Protein AF-A0A2V8NGN5-F1 (afdb_monomer_lite)

Secondary structure (DSSP, 8-state):
-EEHHHHHH-HHHHHHHHHHSSEEEEEETTEEEEEEE-------------HHHHHHHHHHHTTTS---SSHHHHHHHHHT-

Sequence 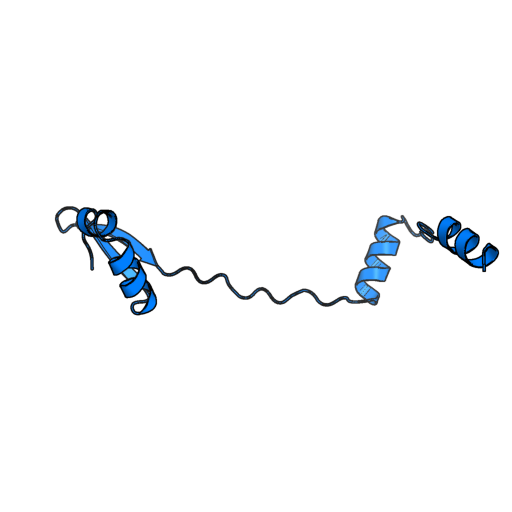(81 aa):
TVTVRDLRQRWPEAEKALQIETEILITRDSKPVAKLVRYVEPHKPRKRFDPVAHGKWQRKISGGRVARWVDQALLKERDER

Radius of gyration: 28.07 Å; chains: 1; bounding box: 67×32×54 Å

Foldseek 3Di:
DEEPVCCVVPVVVVVVVCVVPQKDFYDYPNHTDDMDGDDDPPPDDDDDDDPVVVVVVCCVVVVNDDDPPCVVVVVVVVVVD

pLDDT: mean 86.29, std 6.81, range [59.62, 95.44]

Structure (mmCIF, N/CA/C/O backbone):
data_AF-A0A2V8NGN5-F1
#
_entry.id   AF-A0A2V8NGN5-F1
#
loop_
_atom_site.group_PDB
_atom_site.id
_atom_site.type_symbol
_atom_site.label_atom_id
_atom_site.label_alt_id
_atom_site.label_comp_id
_atom_site.label_asym_id
_atom_site.label_entity_id
_atom_site.label_seq_id
_atom_site.pdbx_PDB_ins_code
_atom_site.Cartn_x
_atom_site.Cartn_y
_atom_site.Cartn_z
_atom_site.occupancy
_atom_site.B_iso_or_equiv
_atom_site.auth_seq_id
_atom_site.auth_comp_id
_atom_site.auth_asym_id
_atom_site.auth_atom_id
_atom_site.pdbx_PDB_model_num
ATOM 1 N N . THR A 1 1 ? -13.426 -5.870 17.926 1.00 82.06 1 THR A N 1
ATOM 2 C CA . THR A 1 1 ? -14.669 -5.396 17.259 1.00 82.06 1 THR A CA 1
ATOM 3 C C . THR A 1 1 ? -15.044 -4.043 17.828 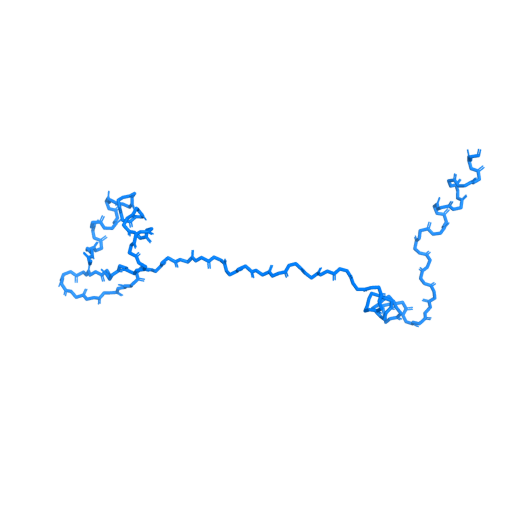1.00 82.06 1 THR A C 1
ATOM 5 O O . THR A 1 1 ? -15.030 -3.920 19.045 1.00 82.06 1 THR A O 1
ATOM 8 N N . VAL A 1 2 ? -15.341 -3.032 17.007 1.00 90.00 2 VAL A N 1
ATOM 9 C CA . VAL A 1 2 ? -15.585 -1.644 17.467 1.00 90.00 2 VAL A CA 1
ATOM 10 C C . VAL A 1 2 ? -16.854 -1.082 16.814 1.00 90.00 2 VAL A C 1
ATOM 12 O O . VAL A 1 2 ? -17.216 -1.497 15.711 1.00 90.00 2 VAL A O 1
ATOM 15 N N . THR A 1 3 ? -17.564 -0.163 17.475 1.00 93.69 3 THR A N 1
ATOM 16 C CA . THR A 1 3 ? -18.724 0.510 16.865 1.00 93.69 3 THR A CA 1
ATOM 17 C C . THR A 1 3 ? -18.292 1.682 15.976 1.00 93.69 3 THR A C 1
ATOM 19 O O . THR A 1 3 ? -17.254 2.301 16.202 1.00 93.69 3 THR A O 1
ATOM 22 N N . VAL A 1 4 ? -19.102 2.060 14.981 1.00 92.06 4 VAL A N 1
ATOM 23 C CA . VAL A 1 4 ? -18.829 3.247 14.138 1.00 92.06 4 VAL A CA 1
ATOM 24 C C . VAL A 1 4 ? -18.658 4.523 14.977 1.00 92.06 4 VAL A C 1
ATOM 26 O O . VAL A 1 4 ? -17.865 5.396 14.620 1.00 92.06 4 VAL A O 1
ATOM 29 N N . ARG A 1 5 ? -19.396 4.650 16.087 1.00 92.62 5 ARG A N 1
ATOM 30 C CA . ARG A 1 5 ? -19.323 5.819 16.973 1.00 92.62 5 ARG A CA 1
ATOM 31 C C . ARG A 1 5 ? -17.998 5.862 17.726 1.00 92.62 5 ARG A C 1
ATOM 33 O O . ARG A 1 5 ? -17.337 6.899 17.704 1.00 92.62 5 ARG A O 1
ATOM 40 N N . ASP A 1 6 ? -17.607 4.743 18.328 1.00 90.94 6 ASP A N 1
ATOM 41 C CA . ASP A 1 6 ? -16.358 4.642 19.085 1.00 90.94 6 ASP A CA 1
ATOM 42 C C . ASP A 1 6 ? -15.147 4.851 18.180 1.00 90.94 6 ASP A C 1
ATOM 44 O O . ASP A 1 6 ? -14.228 5.578 18.545 1.00 90.94 6 ASP A O 1
ATOM 48 N N . LEU A 1 7 ? -15.194 4.320 16.953 1.00 90.62 7 LEU A N 1
ATOM 49 C CA . LEU A 1 7 ? -14.152 4.535 15.950 1.00 90.62 7 LEU A CA 1
ATOM 50 C C . LEU A 1 7 ? -13.925 6.030 15.661 1.00 90.62 7 LEU A C 1
ATOM 52 O O . LEU A 1 7 ? -12.787 6.474 15.548 1.00 90.62 7 LEU A O 1
ATOM 56 N N . ARG A 1 8 ? -15.006 6.819 15.556 1.00 90.19 8 ARG A N 1
ATOM 57 C CA . ARG A 1 8 ? -14.927 8.268 15.299 1.00 90.19 8 ARG A CA 1
ATOM 58 C C . ARG A 1 8 ? -14.437 9.052 16.509 1.00 90.19 8 ARG A C 1
ATOM 60 O O . ARG A 1 8 ? -13.681 10.002 16.350 1.00 90.19 8 ARG A O 1
ATOM 67 N N . GLN A 1 9 ? -14.904 8.691 17.701 1.00 95.44 9 GLN A N 1
ATOM 68 C CA . GLN A 1 9 ? -14.591 9.431 18.925 1.00 95.44 9 GLN A CA 1
ATOM 69 C C . GLN A 1 9 ? -13.211 9.080 19.490 1.00 95.44 9 GLN A C 1
ATOM 71 O O . GLN A 1 9 ? -12.607 9.908 20.165 1.00 95.44 9 GLN A O 1
ATOM 76 N N . ARG A 1 10 ? -12.710 7.870 19.215 1.00 94.00 10 ARG A N 1
ATOM 77 C CA . ARG A 1 10 ? -11.473 7.323 19.788 1.00 94.00 10 ARG A CA 1
ATOM 78 C C . ARG A 1 10 ? -10.528 6.790 18.717 1.00 94.00 10 ARG A C 1
ATOM 80 O O . ARG A 1 10 ? -9.900 5.747 18.892 1.00 94.00 10 ARG A O 1
ATOM 87 N N . TRP A 1 11 ? -10.399 7.522 17.610 1.00 90.25 11 TRP A N 1
ATOM 88 C CA . TRP A 1 11 ? -9.491 7.144 16.524 1.00 90.25 11 TRP A CA 1
ATOM 89 C C . TRP A 1 11 ? -8.063 6.802 17.000 1.00 90.25 11 TRP A C 1
ATOM 91 O O . TRP A 1 11 ? -7.568 5.750 16.601 1.00 90.25 11 TRP A O 1
ATOM 101 N N . PRO A 1 12 ? -7.417 7.574 17.904 1.00 92.44 12 PRO A N 1
ATOM 102 C CA . PRO A 1 12 ? -6.058 7.252 18.351 1.00 92.44 12 PRO A CA 1
ATOM 103 C C . PRO A 1 12 ? -5.943 5.903 19.078 1.00 92.44 12 PRO A C 1
ATOM 105 O O . PRO A 1 12 ? -4.914 5.237 19.004 1.00 92.44 12 PRO A O 1
ATOM 108 N N . GLU A 1 13 ? -6.987 5.486 19.798 1.00 90.69 13 GLU A N 1
ATOM 109 C CA . GLU A 1 13 ? -7.022 4.181 20.467 1.00 90.69 13 GLU A CA 1
ATOM 110 C C . GLU A 1 13 ? -7.251 3.058 19.454 1.00 90.69 13 GLU A C 1
ATOM 112 O O . GLU A 1 13 ? -6.573 2.033 19.509 1.00 90.69 13 GLU A O 1
ATOM 117 N N . ALA A 1 14 ? -8.156 3.274 18.494 1.00 89.31 14 ALA A N 1
ATOM 118 C CA . ALA A 1 14 ? -8.422 2.328 17.414 1.00 89.31 14 ALA A CA 1
ATOM 119 C C . ALA A 1 14 ? -7.192 2.116 16.516 1.00 89.31 14 ALA A C 1
ATOM 121 O O . ALA A 1 14 ? -6.932 0.994 16.092 1.00 89.31 14 ALA A O 1
ATOM 122 N N . GLU A 1 15 ? -6.401 3.161 16.270 1.00 87.50 15 GLU A N 1
ATOM 123 C CA . GLU A 1 15 ? -5.142 3.070 15.529 1.00 87.50 15 GLU A CA 1
ATOM 124 C C . GLU A 1 15 ? -4.088 2.251 16.289 1.00 87.50 15 GLU A C 1
ATOM 126 O O . GLU A 1 15 ? -3.455 1.375 15.701 1.00 87.50 15 GLU A O 1
ATOM 131 N N . LYS A 1 16 ? -3.940 2.462 17.606 1.00 88.50 16 LYS A N 1
ATOM 132 C CA . LYS A 1 16 ? -3.067 1.626 18.453 1.00 88.50 16 LYS A CA 1
ATOM 133 C C . LYS A 1 16 ? -3.517 0.168 18.460 1.00 88.50 16 LYS A C 1
ATOM 135 O O . LYS A 1 16 ? -2.682 -0.724 18.331 1.00 88.50 16 LYS A O 1
ATOM 140 N N . ALA A 1 17 ? -4.823 -0.073 18.565 1.00 86.75 17 ALA A N 1
ATOM 141 C CA . ALA A 1 17 ? -5.381 -1.415 18.469 1.00 86.75 17 ALA A CA 1
ATOM 142 C C . ALA A 1 17 ? -5.075 -2.045 17.101 1.00 86.75 17 ALA A C 1
ATOM 144 O O . ALA A 1 17 ? -4.637 -3.184 17.065 1.00 86.75 17 ALA A O 1
ATOM 145 N N . LEU A 1 18 ? -5.178 -1.295 15.996 1.00 87.31 18 LEU A N 1
ATOM 146 C CA . LEU A 1 18 ? -4.869 -1.765 14.636 1.00 87.31 18 LEU A CA 1
ATOM 147 C C . LEU A 1 18 ? -3.369 -2.051 14.404 1.00 87.31 18 LEU A C 1
ATOM 149 O O . LEU A 1 18 ? -2.985 -2.730 13.449 1.00 87.31 18 LEU A O 1
ATOM 153 N N . GLN A 1 19 ? -2.480 -1.518 15.246 1.00 84.00 19 GLN A N 1
ATOM 154 C CA . GLN A 1 19 ? -1.064 -1.891 15.204 1.00 84.00 19 GLN A CA 1
ATOM 155 C C . GLN A 1 19 ? -0.813 -3.280 15.801 1.00 84.00 19 GLN A C 1
ATOM 157 O O . GLN A 1 19 ? 0.111 -3.957 15.344 1.00 84.00 19 GLN A O 1
ATOM 162 N N . ILE A 1 20 ? -1.625 -3.684 16.785 1.00 83.62 20 ILE A N 1
ATOM 163 C CA . ILE A 1 20 ? -1.543 -4.969 17.495 1.00 83.62 20 ILE A CA 1
ATOM 164 C C . ILE A 1 20 ? -2.398 -6.023 16.776 1.00 83.62 20 ILE A C 1
ATOM 166 O O . ILE A 1 20 ? -1.925 -7.109 16.451 1.00 83.62 20 ILE A O 1
ATOM 170 N N . GLU A 1 21 ? -3.654 -5.683 16.501 1.00 80.25 21 GLU A N 1
ATOM 171 C CA . GLU A 1 21 ? -4.638 -6.489 15.791 1.00 80.25 21 GLU A CA 1
ATOM 172 C C . GLU A 1 21 ? -4.568 -6.175 14.294 1.00 80.25 21 GLU A C 1
ATOM 174 O O . GLU A 1 21 ? -4.705 -5.031 13.869 1.00 80.25 21 GLU A O 1
ATOM 179 N N . THR A 1 22 ? -4.379 -7.194 13.456 1.00 79.12 22 THR A N 1
ATOM 180 C CA . THR A 1 22 ? -4.263 -7.010 11.996 1.00 79.12 22 THR A CA 1
ATOM 181 C C . THR A 1 22 ? -5.575 -6.530 11.358 1.00 79.12 22 THR A C 1
ATOM 183 O O . THR A 1 22 ? -5.577 -5.972 10.256 1.00 79.12 22 THR A O 1
ATOM 186 N N . GLU A 1 23 ? -6.692 -6.746 12.053 1.00 87.62 23 GLU A N 1
ATOM 187 C CA . GLU A 1 23 ? -8.043 -6.501 11.579 1.00 87.62 23 GLU A CA 1
ATOM 188 C C . GLU A 1 23 ? -8.982 -6.113 12.722 1.00 87.62 23 GLU A C 1
ATOM 190 O O . GLU A 1 23 ? -9.059 -6.802 13.736 1.00 87.62 23 GLU A O 1
ATOM 195 N N . ILE A 1 24 ? -9.789 -5.075 12.492 1.00 89.38 24 ILE A N 1
ATOM 196 C CA . ILE A 1 24 ? -10.866 -4.666 13.392 1.00 89.38 24 ILE A CA 1
ATOM 197 C C . ILE A 1 24 ? -12.185 -4.636 12.616 1.00 89.38 24 ILE A C 1
ATOM 199 O O . ILE A 1 24 ? -12.379 -3.830 11.703 1.00 89.38 24 ILE A O 1
ATOM 203 N N . LEU A 1 25 ? -13.131 -5.492 13.007 1.00 91.50 25 LEU A N 1
ATOM 204 C CA . LEU A 1 25 ? -14.494 -5.464 12.477 1.00 91.50 25 LEU A CA 1
ATOM 205 C C . LEU A 1 25 ? -15.268 -4.272 13.064 1.00 91.50 25 LEU A C 1
ATOM 207 O O . LEU A 1 25 ? -15.356 -4.117 14.288 1.00 91.50 25 LEU A O 1
ATOM 211 N N . ILE A 1 26 ? -15.839 -3.449 12.183 1.00 92.75 26 ILE A N 1
ATOM 212 C CA . ILE A 1 26 ? -16.634 -2.268 12.522 1.00 92.75 26 ILE A CA 1
ATOM 213 C C . ILE A 1 26 ? -18.116 -2.620 12.438 1.00 92.75 26 ILE A C 1
ATOM 215 O O . ILE A 1 26 ? -18.608 -3.109 11.416 1.00 92.75 26 ILE A O 1
ATOM 219 N N . THR A 1 27 ? -18.842 -2.301 13.504 1.00 94.88 27 THR A N 1
ATOM 220 C CA . THR A 1 27 ? -20.277 -2.563 13.627 1.00 94.88 27 THR A CA 1
ATOM 221 C C . THR A 1 27 ? -21.084 -1.274 13.788 1.00 94.88 27 THR A C 1
ATOM 223 O O . THR A 1 27 ? -20.611 -0.283 14.347 1.00 94.88 27 THR A O 1
ATOM 226 N N . ARG A 1 28 ? -22.326 -1.271 13.308 1.00 94.56 28 ARG A N 1
ATOM 227 C CA . ARG A 1 28 ? -23.344 -0.254 13.597 1.00 94.56 28 ARG A CA 1
ATOM 228 C C . ARG A 1 28 ? -24.591 -0.979 14.080 1.00 94.56 28 ARG A C 1
ATOM 230 O O . ARG A 1 28 ? -25.058 -1.873 13.382 1.00 94.56 28 ARG A O 1
ATOM 237 N N . ASP A 1 29 ? -25.106 -0.607 15.250 1.00 91.81 29 ASP A N 1
ATOM 238 C CA . ASP A 1 29 ? -26.306 -1.223 15.839 1.00 91.81 29 ASP A CA 1
ATOM 239 C C . ASP A 1 29 ? -26.213 -2.766 15.847 1.00 91.81 29 ASP A C 1
ATOM 241 O O . ASP A 1 29 ? -27.114 -3.473 15.399 1.00 91.81 29 ASP A O 1
ATOM 245 N N . SER A 1 30 ? -25.054 -3.284 16.275 1.00 85.31 30 SER A N 1
ATOM 246 C CA . SER A 1 30 ? -24.701 -4.716 16.302 1.00 85.31 30 SER A CA 1
ATOM 247 C C . SER A 1 30 ? -24.619 -5.425 14.941 1.00 85.31 30 SER A C 1
ATOM 249 O O . SER A 1 30 ? -24.396 -6.633 14.895 1.00 85.31 30 SER A O 1
ATOM 251 N N . LYS A 1 31 ? -24.735 -4.703 13.822 1.00 93.44 31 LYS A N 1
ATOM 252 C CA . LYS A 1 31 ? -24.551 -5.244 12.467 1.00 93.44 31 LYS A CA 1
ATOM 253 C C . LYS A 1 31 ? -23.154 -4.909 11.941 1.00 93.44 31 LYS A C 1
ATOM 255 O O . LYS A 1 31 ? -22.742 -3.755 12.062 1.00 93.44 31 LYS A O 1
ATOM 260 N N . PRO A 1 32 ? -22.411 -5.858 11.350 1.00 93.69 32 PRO A N 1
ATOM 261 C CA . PRO A 1 32 ? -21.133 -5.555 10.714 1.00 93.69 32 PRO A CA 1
ATOM 262 C C . PRO A 1 32 ? -21.358 -4.671 9.482 1.00 93.69 32 PRO A C 1
ATOM 264 O O . PRO A 1 32 ? -22.225 -4.959 8.661 1.00 93.69 32 PRO A O 1
ATOM 267 N N . VAL A 1 33 ? -20.592 -3.587 9.363 1.00 95.38 33 VAL A N 1
ATOM 268 C CA . VAL A 1 33 ? -20.713 -2.625 8.248 1.00 95.38 33 VAL A CA 1
ATOM 269 C C . VAL A 1 33 ? -19.413 -2.500 7.468 1.00 95.38 33 VAL A C 1
ATOM 271 O O . VAL A 1 33 ? -19.439 -2.328 6.254 1.00 95.38 33 VAL A O 1
ATOM 274 N N . ALA A 1 34 ? -18.273 -2.569 8.151 1.00 93.44 34 ALA A N 1
ATOM 275 C CA . ALA A 1 34 ? -16.972 -2.407 7.522 1.00 93.44 34 ALA A CA 1
ATOM 276 C C . ALA A 1 34 ? -15.899 -3.182 8.285 1.00 93.44 34 ALA A C 1
ATOM 278 O O . ALA A 1 34 ? -16.110 -3.653 9.402 1.00 93.44 34 ALA A O 1
ATOM 279 N N . LYS A 1 35 ? -14.725 -3.281 7.672 1.00 92.12 35 LYS A N 1
ATOM 280 C CA . LYS A 1 35 ? -13.541 -3.921 8.229 1.00 92.12 35 LYS A CA 1
ATOM 281 C C . LYS A 1 35 ? -12.378 -2.953 8.083 1.00 92.12 35 LYS A C 1
ATOM 283 O O . LYS A 1 35 ? -12.090 -2.507 6.973 1.00 92.12 35 LYS A O 1
ATOM 288 N N . LEU A 1 36 ? -11.742 -2.613 9.196 1.00 91.19 36 LEU A N 1
ATOM 289 C CA . LEU A 1 36 ? -10.513 -1.837 9.198 1.00 91.19 36 LEU A CA 1
ATOM 290 C C . LEU A 1 36 ? -9.341 -2.811 9.171 1.00 91.19 36 LEU A C 1
ATOM 292 O O . LEU A 1 36 ? -9.251 -3.699 10.016 1.00 91.19 36 LEU A O 1
ATOM 296 N N . VAL A 1 37 ? -8.464 -2.654 8.188 1.00 90.38 37 VAL A N 1
ATOM 297 C CA . VAL A 1 37 ? -7.275 -3.492 8.022 1.00 90.38 37 VAL A CA 1
ATOM 298 C C . VAL A 1 37 ? -6.068 -2.581 7.974 1.00 90.38 37 VAL A C 1
ATOM 300 O O . VAL A 1 37 ? -6.104 -1.526 7.334 1.00 90.38 37 VAL A O 1
ATOM 303 N N . ARG A 1 38 ? -4.988 -2.995 8.632 1.00 88.19 38 ARG A N 1
ATOM 304 C CA . ARG A 1 38 ? -3.719 -2.286 8.528 1.00 88.19 38 ARG A CA 1
ATOM 305 C C . ARG A 1 38 ? -3.171 -2.423 7.110 1.00 88.19 38 ARG A C 1
ATOM 307 O O . ARG A 1 38 ? -2.798 -3.513 6.683 1.00 88.19 38 ARG A O 1
ATOM 314 N N . TYR A 1 39 ? -3.071 -1.305 6.400 1.00 86.25 39 TYR A N 1
ATOM 315 C CA . TYR A 1 39 ? -2.339 -1.258 5.142 1.00 86.25 39 TYR A CA 1
ATOM 316 C C . TYR A 1 39 ? -0.850 -1.060 5.428 1.00 86.25 39 TYR A C 1
ATOM 318 O O . TYR A 1 39 ? -0.447 -0.064 6.029 1.00 86.25 39 TYR A O 1
ATOM 326 N N . VAL A 1 40 ? -0.032 -2.018 5.003 1.00 85.81 40 VAL A N 1
ATOM 327 C CA . VAL A 1 40 ? 1.422 -1.867 4.939 1.00 85.81 40 VAL A CA 1
ATOM 328 C C . VAL A 1 40 ? 1.769 -1.798 3.466 1.00 85.81 40 VAL A C 1
ATOM 330 O O . VAL A 1 40 ? 1.479 -2.739 2.727 1.00 85.81 40 VAL A O 1
ATOM 333 N N . GLU A 1 41 ? 2.349 -0.679 3.034 1.00 84.38 41 GLU A N 1
ATOM 334 C CA . GLU A 1 41 ? 2.768 -0.546 1.645 1.00 84.38 41 GLU A CA 1
ATOM 335 C C . GLU A 1 41 ? 3.769 -1.667 1.328 1.00 84.38 41 GLU A C 1
ATOM 337 O O . GLU A 1 41 ? 4.772 -1.816 2.038 1.00 84.38 41 GLU A O 1
ATOM 342 N N . PRO A 1 42 ? 3.495 -2.507 0.313 1.00 85.88 42 PRO A N 1
ATOM 343 C CA . PRO A 1 42 ? 4.383 -3.607 -0.003 1.00 85.88 42 PRO A CA 1
ATOM 344 C C . PRO A 1 42 ? 5.742 -3.041 -0.404 1.00 85.88 42 PRO A C 1
ATOM 346 O O . PRO A 1 42 ? 5.831 -2.129 -1.229 1.00 85.88 42 PRO A O 1
ATOM 349 N N . HIS A 1 43 ? 6.816 -3.597 0.162 1.00 85.44 43 HIS A N 1
ATOM 350 C CA . HIS A 1 43 ? 8.163 -3.185 -0.204 1.00 85.44 43 HIS A CA 1
ATOM 351 C C . HIS A 1 43 ? 8.404 -3.494 -1.684 1.00 85.44 43 HIS A C 1
ATOM 353 O O . HIS A 1 43 ? 8.638 -4.640 -2.071 1.00 85.44 43 HIS A O 1
ATOM 359 N N . LYS A 1 44 ? 8.343 -2.463 -2.527 1.00 85.38 44 LYS A N 1
ATOM 360 C CA . LYS A 1 44 ? 8.665 -2.585 -3.943 1.00 85.38 44 LYS A CA 1
ATOM 361 C C . LYS A 1 44 ? 10.180 -2.449 -4.101 1.00 85.38 44 LYS A C 1
ATOM 363 O O . LYS A 1 44 ? 10.702 -1.351 -3.884 1.00 85.38 44 LYS A O 1
ATOM 368 N N . PRO A 1 45 ? 10.909 -3.514 -4.486 1.00 86.06 45 PRO A N 1
ATOM 369 C CA . PRO A 1 45 ? 12.347 -3.411 -4.664 1.00 86.06 45 PRO A CA 1
ATOM 370 C C . PRO A 1 45 ? 12.653 -2.365 -5.738 1.00 86.06 45 PRO A C 1
ATOM 372 O O . PRO A 1 45 ? 12.040 -2.339 -6.812 1.00 86.06 45 PRO A O 1
ATOM 375 N N . ARG A 1 46 ? 13.613 -1.482 -5.450 1.00 83.81 46 ARG A N 1
ATOM 376 C CA . ARG A 1 46 ? 14.099 -0.507 -6.429 1.00 83.81 46 ARG A CA 1
ATOM 377 C C . ARG A 1 46 ? 14.701 -1.255 -7.614 1.00 83.81 46 ARG A C 1
ATOM 379 O O . ARG A 1 46 ? 15.580 -2.099 -7.439 1.00 83.81 46 ARG A O 1
ATOM 386 N N . LYS A 1 47 ? 14.255 -0.923 -8.829 1.00 85.25 47 LYS A N 1
ATOM 387 C CA . LYS A 1 47 ? 14.860 -1.459 -10.049 1.00 85.25 47 LYS A CA 1
ATOM 388 C C . LYS A 1 47 ? 16.309 -0.975 -10.111 1.00 85.25 47 LYS A C 1
ATOM 390 O O . LYS A 1 47 ? 16.552 0.225 -10.219 1.00 85.25 47 LYS A O 1
ATOM 395 N N . ARG A 1 48 ? 17.263 -1.903 -10.010 1.00 88.50 48 ARG A N 1
ATOM 396 C CA . ARG A 1 48 ? 18.683 -1.585 -10.195 1.00 88.50 48 ARG A CA 1
ATOM 397 C C . ARG A 1 48 ? 18.931 -1.169 -11.642 1.00 88.50 48 ARG A C 1
ATOM 399 O O . ARG A 1 48 ? 18.220 -1.596 -12.553 1.00 88.50 48 ARG A O 1
ATOM 406 N N . PHE A 1 49 ? 19.934 -0.319 -11.830 1.00 91.19 49 PHE A N 1
ATOM 407 C CA . PHE A 1 49 ? 20.382 0.052 -13.161 1.00 91.19 49 PHE A CA 1
ATOM 408 C C . PHE A 1 49 ? 20.954 -1.179 -13.872 1.00 91.19 49 PHE A C 1
ATOM 410 O O . PHE A 1 49 ? 21.828 -1.855 -13.336 1.00 91.19 49 PHE A O 1
ATOM 417 N N . ASP A 1 50 ? 20.445 -1.457 -15.069 1.00 92.62 50 ASP A N 1
ATOM 418 C CA . ASP A 1 50 ? 20.959 -2.489 -15.965 1.00 92.62 50 ASP A CA 1
ATOM 419 C C . ASP A 1 50 ? 21.520 -1.788 -17.214 1.00 92.62 50 ASP A C 1
ATOM 421 O O . ASP A 1 50 ? 20.739 -1.207 -17.980 1.00 92.62 50 ASP A O 1
ATOM 425 N N . PRO A 1 51 ? 22.848 -1.826 -17.437 1.00 90.81 51 PRO A N 1
ATOM 426 C CA . PRO A 1 51 ? 23.477 -1.137 -18.559 1.00 90.81 51 PRO A CA 1
ATOM 427 C C . PRO A 1 51 ? 23.020 -1.684 -19.918 1.00 90.81 51 PRO A C 1
ATOM 429 O O . PRO A 1 51 ? 22.913 -0.921 -20.880 1.00 90.81 51 PRO A O 1
ATOM 432 N N . VAL A 1 52 ? 22.692 -2.976 -20.013 1.00 92.88 52 VAL A N 1
ATOM 433 C CA . VAL A 1 52 ? 22.265 -3.612 -21.268 1.00 92.88 52 VAL A CA 1
ATOM 434 C C . VAL A 1 52 ? 20.839 -3.197 -21.609 1.00 92.88 52 VAL A C 1
ATOM 436 O O . VAL A 1 52 ? 20.562 -2.789 -22.742 1.00 92.88 52 VAL A O 1
ATOM 439 N N . ALA A 1 53 ? 19.925 -3.261 -20.637 1.00 91.38 53 ALA A N 1
ATOM 440 C CA . ALA A 1 53 ? 18.555 -2.789 -20.828 1.00 91.38 53 ALA A CA 1
ATOM 441 C C . ALA A 1 53 ? 18.512 -1.283 -21.115 1.00 91.38 53 ALA A C 1
ATOM 443 O O . ALA A 1 53 ? 17.759 -0.846 -21.990 1.00 91.38 53 ALA A O 1
ATOM 444 N N . HIS A 1 54 ? 19.349 -0.500 -20.432 1.00 89.19 54 HIS A N 1
ATOM 445 C CA . HIS A 1 54 ? 19.468 0.930 -20.679 1.00 89.19 54 HIS A CA 1
ATOM 446 C C . HIS A 1 54 ? 19.990 1.224 -22.090 1.00 89.19 54 HIS A C 1
ATOM 448 O O . HIS A 1 54 ? 19.382 2.021 -22.798 1.00 89.19 54 HIS A O 1
ATOM 454 N N . GLY A 1 55 ? 21.031 0.527 -22.558 1.00 88.69 55 GLY A N 1
ATOM 455 C CA . GLY A 1 55 ? 21.545 0.684 -23.923 1.00 88.69 55 GLY A CA 1
ATOM 456 C C . GLY A 1 55 ? 20.521 0.306 -25.002 1.00 88.69 55 GLY A C 1
ATOM 457 O O . GLY A 1 55 ? 20.390 0.999 -26.014 1.00 88.69 55 GLY A O 1
ATOM 458 N N . LYS A 1 56 ? 19.728 -0.753 -24.776 1.00 90.31 56 LYS A N 1
ATOM 459 C CA . LYS A 1 56 ? 18.599 -1.113 -25.655 1.00 90.31 56 LYS A CA 1
ATOM 460 C C . LYS A 1 56 ? 17.531 -0.017 -25.682 1.00 90.31 56 LYS A C 1
ATOM 462 O O . LYS A 1 56 ? 17.042 0.321 -26.759 1.00 90.31 56 LYS A O 1
ATOM 467 N N . TRP A 1 57 ? 17.183 0.543 -24.523 1.00 89.19 57 TRP A N 1
ATOM 468 C CA . TRP A 1 57 ? 16.239 1.657 -24.422 1.00 89.19 57 TRP A CA 1
ATOM 469 C C . TRP A 1 57 ? 16.760 2.905 -25.138 1.00 89.19 57 TRP A C 1
ATOM 471 O O . TRP A 1 57 ? 16.037 3.465 -25.958 1.00 89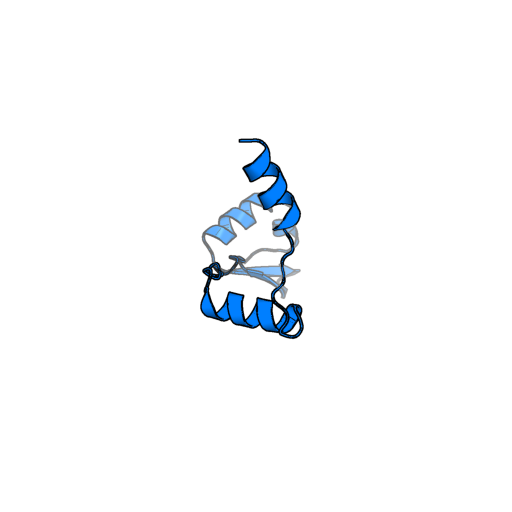.19 57 TRP A O 1
ATOM 481 N N . GLN A 1 58 ? 18.022 3.278 -24.917 1.00 87.56 58 GLN A N 1
ATOM 482 C CA . GLN A 1 58 ? 18.657 4.408 -25.595 1.00 87.56 58 GLN A CA 1
ATOM 483 C C . GLN A 1 58 ? 18.601 4.241 -27.112 1.00 87.56 58 GLN A C 1
ATOM 485 O O . GLN A 1 58 ? 18.122 5.138 -27.796 1.00 87.56 58 GLN A O 1
ATOM 490 N N . ARG A 1 59 ? 19.000 3.071 -27.634 1.00 86.38 59 ARG A N 1
ATOM 491 C CA . ARG A 1 59 ? 18.952 2.770 -29.074 1.00 86.38 59 ARG A CA 1
ATOM 492 C C . ARG A 1 59 ? 17.530 2.829 -29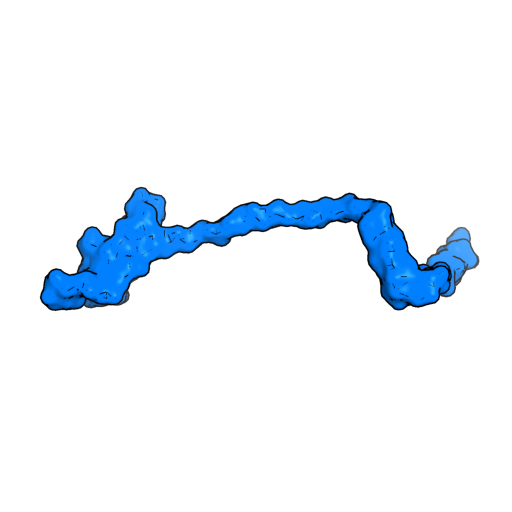.634 1.00 86.38 59 ARG A C 1
ATOM 494 O O . ARG A 1 59 ? 17.336 3.284 -30.757 1.00 86.38 59 ARG A O 1
ATOM 501 N N . LYS A 1 60 ? 16.542 2.360 -28.866 1.00 88.38 60 LYS A N 1
ATOM 502 C CA . LYS A 1 60 ? 15.127 2.416 -29.253 1.00 88.38 60 LYS A CA 1
ATOM 503 C C . LYS A 1 60 ? 14.634 3.862 -29.334 1.00 88.38 60 LYS A C 1
ATOM 505 O O . LYS A 1 60 ? 14.033 4.233 -30.335 1.00 88.38 60 LYS A O 1
ATOM 510 N N . ILE A 1 61 ? 14.894 4.666 -28.304 1.00 88.06 61 ILE A N 1
ATOM 511 C CA . ILE A 1 61 ? 14.449 6.065 -28.231 1.00 88.06 61 ILE A CA 1
ATOM 512 C C . ILE A 1 61 ? 15.165 6.941 -29.259 1.00 88.06 61 ILE A C 1
ATOM 514 O O . ILE A 1 61 ? 14.548 7.819 -29.851 1.00 88.06 61 ILE A O 1
ATOM 518 N N . SER A 1 62 ? 16.442 6.679 -29.528 1.00 83.38 62 SER A N 1
ATOM 519 C CA . SER A 1 62 ? 17.219 7.431 -30.512 1.00 83.38 62 SER A CA 1
ATOM 520 C C . SER A 1 62 ? 16.990 6.998 -31.965 1.00 83.38 62 SER A C 1
ATOM 522 O O . SER A 1 62 ? 17.639 7.523 -32.873 1.00 83.38 62 SER A O 1
ATOM 524 N N . GLY A 1 63 ? 16.110 6.019 -32.213 1.00 83.56 63 GLY A N 1
ATOM 525 C CA . GLY A 1 63 ? 15.867 5.475 -33.551 1.00 83.56 63 GLY A CA 1
ATOM 526 C C . GLY A 1 63 ? 17.122 4.863 -34.184 1.00 83.56 63 GLY A C 1
ATOM 527 O O . GLY A 1 63 ? 17.343 5.012 -35.381 1.00 83.56 63 GLY A O 1
ATOM 528 N N . GLY A 1 64 ? 17.989 4.249 -33.374 1.00 76.62 64 GLY A N 1
ATOM 529 C CA . GLY A 1 64 ? 19.250 3.654 -33.8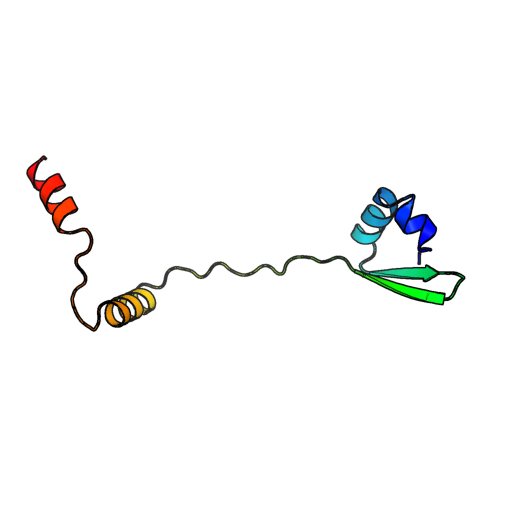22 1.00 76.62 64 GLY A CA 1
ATOM 530 C C . GLY A 1 64 ? 20.409 4.639 -34.005 1.00 76.62 64 GLY A C 1
ATOM 531 O O . GLY A 1 64 ? 21.535 4.196 -34.226 1.00 76.62 64 GLY A O 1
ATOM 532 N N . ARG A 1 65 ? 20.183 5.952 -33.869 1.00 76.31 65 ARG A N 1
ATOM 533 C CA . ARG A 1 65 ? 21.251 6.963 -33.946 1.00 76.31 65 ARG A CA 1
ATOM 534 C C . ARG A 1 65 ? 22.016 7.047 -32.628 1.00 76.31 65 ARG A C 1
ATOM 536 O O . ARG A 1 65 ? 21.436 6.874 -31.556 1.00 76.31 65 ARG A O 1
ATOM 543 N N . VAL A 1 66 ? 23.316 7.332 -32.684 1.00 71.81 66 VAL A N 1
ATOM 544 C CA . VAL A 1 66 ? 24.081 7.639 -31.468 1.00 71.81 66 VAL A CA 1
ATOM 545 C C . VAL A 1 66 ? 23.582 8.975 -30.943 1.00 71.81 66 VAL A C 1
ATOM 547 O O . VAL A 1 66 ? 23.729 10.014 -31.581 1.00 71.81 66 VAL A O 1
ATOM 550 N N . ALA A 1 67 ? 22.926 8.920 -29.797 1.00 64.81 67 ALA A N 1
ATOM 551 C CA . ALA A 1 67 ? 22.272 10.066 -29.215 1.00 64.81 67 ALA A CA 1
ATOM 552 C C . ALA A 1 67 ? 23.308 10.816 -28.366 1.00 64.81 67 ALA A C 1
ATOM 554 O O . ALA A 1 67 ? 23.671 10.369 -27.280 1.00 64.81 67 ALA A O 1
ATOM 555 N N . ARG A 1 68 ? 23.82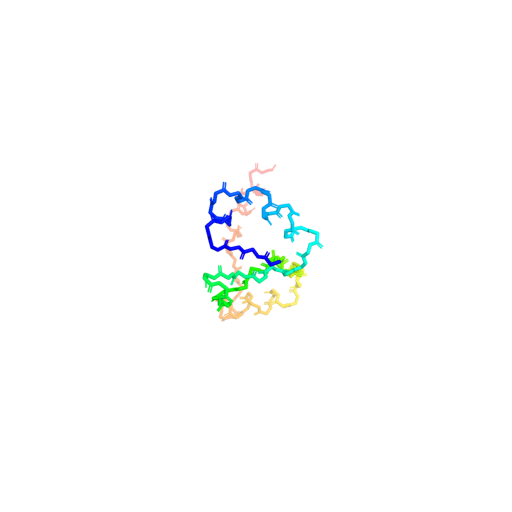5 11.922 -28.904 1.00 72.19 68 ARG A N 1
ATOM 556 C CA . ARG A 1 68 ? 24.875 12.762 -28.308 1.00 72.19 68 ARG A CA 1
ATOM 557 C C . ARG A 1 68 ? 24.258 14.010 -27.680 1.00 72.19 68 ARG A C 1
ATOM 559 O O . ARG A 1 68 ? 24.336 15.098 -28.235 1.00 72.19 68 ARG A O 1
ATOM 566 N N . TRP A 1 69 ? 23.559 13.829 -26.562 1.00 71.50 69 TRP A N 1
ATOM 567 C CA . TRP A 1 69 ? 22.726 14.881 -25.952 1.00 71.50 69 TRP A CA 1
ATOM 568 C C . TRP A 1 69 ? 23.559 15.931 -25.216 1.00 71.50 69 TRP A C 1
ATOM 570 O O . TRP A 1 69 ? 23.128 17.069 -25.081 1.00 71.50 69 TRP A O 1
ATOM 580 N N . VAL A 1 70 ? 24.735 15.535 -24.726 1.00 79.94 70 VAL A N 1
ATOM 581 C CA . VAL A 1 70 ? 25.566 16.347 -23.822 1.00 79.94 70 VAL A CA 1
ATOM 582 C C . VAL A 1 70 ? 26.967 16.579 -24.398 1.00 79.94 70 VAL A C 1
ATOM 584 O O . VAL A 1 70 ? 27.753 17.325 -23.829 1.00 79.94 70 VAL A O 1
ATOM 587 N N . ASP A 1 71 ? 27.288 15.984 -25.551 1.00 80.25 71 ASP A N 1
ATOM 588 C CA . ASP A 1 71 ? 28.636 16.008 -26.127 1.00 80.25 71 ASP A CA 1
ATOM 589 C C . ASP A 1 71 ? 29.132 17.432 -26.406 1.00 80.25 71 ASP A C 1
ATOM 591 O O . ASP A 1 71 ? 30.292 17.720 -26.141 1.00 80.25 71 ASP A O 1
ATOM 595 N N . GLN A 1 72 ? 28.272 18.346 -26.875 1.00 76.69 72 GLN A N 1
ATOM 596 C CA . GLN A 1 72 ? 28.668 19.749 -27.072 1.00 76.69 72 GLN A CA 1
ATOM 597 C C . GLN A 1 72 ? 29.041 20.451 -25.761 1.00 76.69 72 GLN A C 1
ATOM 599 O O . GLN A 1 72 ? 30.009 21.205 -25.729 1.00 76.69 72 GLN A O 1
ATOM 604 N N . ALA A 1 73 ? 28.300 20.193 -24.680 1.00 80.38 73 ALA A N 1
ATOM 605 C CA . ALA A 1 73 ? 28.607 20.762 -23.371 1.00 80.38 73 ALA A CA 1
ATOM 606 C C . ALA A 1 73 ? 29.908 20.177 -22.798 1.00 80.38 73 ALA A C 1
ATOM 608 O O . ALA A 1 73 ? 30.740 20.921 -22.290 1.00 80.38 73 ALA A O 1
ATOM 609 N N . LEU A 1 74 ? 30.122 18.867 -22.962 1.00 82.44 74 LEU A N 1
ATOM 610 C CA . LEU A 1 74 ? 31.341 18.185 -22.518 1.00 82.44 74 LEU A CA 1
ATOM 611 C C . LEU A 1 74 ? 32.590 18.613 -23.299 1.00 82.44 74 LEU A C 1
ATOM 613 O O . LEU A 1 74 ? 33.676 18.645 -22.729 1.00 82.44 74 LEU A O 1
ATOM 617 N N . LEU A 1 75 ? 32.462 18.906 -24.597 1.00 85.00 75 LEU A N 1
ATOM 618 C CA . LEU A 1 75 ? 33.567 19.436 -25.401 1.00 85.00 75 LEU A CA 1
ATOM 619 C C . LEU A 1 75 ? 33.962 20.834 -24.928 1.00 85.00 75 LEU A C 1
ATOM 621 O O . LEU A 1 75 ? 35.138 21.078 -24.692 1.00 85.00 75 LEU A O 1
ATOM 625 N N . LYS A 1 76 ? 32.975 21.705 -24.696 1.00 82.56 76 LYS A N 1
ATOM 626 C CA . LYS A 1 76 ? 33.215 23.058 -24.191 1.00 82.56 76 LYS A CA 1
ATOM 627 C C . LYS A 1 76 ? 33.938 23.051 -22.840 1.00 82.56 76 LYS A C 1
ATOM 629 O O . LYS A 1 76 ? 34.914 23.763 -22.664 1.00 82.56 76 LYS A O 1
ATOM 634 N N . GLU A 1 77 ? 33.503 22.199 -21.916 1.00 83.12 77 GLU A N 1
ATOM 635 C CA . GLU A 1 77 ? 34.125 22.074 -20.592 1.00 83.12 77 GLU A CA 1
ATOM 636 C C . GLU A 1 77 ? 35.551 21.491 -20.653 1.00 83.12 77 GLU A C 1
ATOM 638 O O . GLU A 1 77 ? 36.389 21.803 -19.811 1.00 83.12 77 GLU A O 1
ATOM 643 N N . ARG A 1 78 ? 35.851 20.648 -21.652 1.00 82.56 78 ARG A N 1
ATOM 644 C CA . ARG A 1 78 ? 37.207 20.120 -21.880 1.00 82.56 78 ARG A CA 1
ATOM 645 C C . ARG A 1 78 ? 38.148 21.146 -22.496 1.00 82.56 78 ARG A C 1
ATOM 647 O O . ARG A 1 78 ? 39.318 21.126 -22.142 1.00 82.56 78 ARG A O 1
ATOM 654 N N . ASP A 1 79 ? 37.653 21.996 -23.391 1.00 80.88 79 ASP A N 1
ATOM 655 C CA . ASP A 1 79 ? 38.450 23.051 -24.028 1.00 80.88 79 ASP A CA 1
ATOM 656 C C . ASP A 1 79 ? 38.755 24.214 -23.061 1.00 80.88 79 ASP A C 1
ATOM 658 O O . ASP A 1 79 ? 39.727 24.940 -23.252 1.00 80.88 79 ASP A O 1
ATOM 662 N N . GLU A 1 80 ? 37.943 24.392 -22.013 1.00 75.12 80 GLU A N 1
ATOM 663 C CA . GLU A 1 80 ? 38.128 25.407 -20.963 1.00 75.12 80 GLU A CA 1
ATOM 664 C C . GLU A 1 80 ? 39.097 24.974 -19.833 1.00 75.12 80 GLU A C 1
ATOM 666 O O . GLU A 1 80 ? 39.370 25.776 -18.936 1.00 75.12 80 GLU A O 1
ATOM 671 N N . ARG A 1 81 ? 39.620 23.737 -19.856 1.00 59.62 81 ARG A N 1
ATOM 672 C CA . ARG A 1 81 ? 40.515 23.171 -18.828 1.00 59.62 81 ARG A CA 1
ATOM 673 C C . ARG A 1 81 ? 41.959 23.044 -19.303 1.00 59.62 81 ARG A C 1
ATOM 675 O O . ARG A 1 81 ? 42.848 23.326 -18.467 1.00 59.62 81 ARG A O 1
#